Protein AF-A0A7L1MT58-F1 (afdb_monomer)

pLDDT: mean 86.97, std 9.42, range [52.09, 96.38]

Sequence (88 aa):
QIQEFKEAFNMIDQNRDGFIDKEDLHDMLASLGKNPTDEYLDAMMNEAPGPINFTMFLTMFGEKLNGTDPEDVIRNAFACFDEEATGM

Organism: Bombycilla garrulus (NCBI:txid125297)

Structure (mmCIF, N/CA/C/O backbone):
data_AF-A0A7L1MT58-F1
#
_entry.id   AF-A0A7L1MT58-F1
#
loop_
_atom_site.group_PDB
_atom_site.id
_atom_site.type_symbol
_atom_site.label_atom_id
_atom_site.label_alt_id
_atom_site.label_comp_id
_atom_site.label_asym_id
_atom_site.label_entity_id
_atom_site.label_seq_id
_atom_site.pdbx_PDB_ins_code
_atom_site.Cartn_x
_atom_site.Cartn_y
_atom_site.Cartn_z
_atom_site.occupancy
_atom_site.B_iso_or_equiv
_atom_site.auth_seq_id
_atom_site.auth_comp_id
_atom_site.auth_asym_id
_atom_site.auth_atom_id
_atom_site.pdbx_PDB_model_num
ATOM 1 N N . GLN A 1 1 ? 11.328 9.428 -1.697 1.00 69.38 1 GLN A N 1
ATOM 2 C CA . GLN A 1 1 ? 10.885 8.086 -1.271 1.00 69.38 1 GLN A CA 1
ATOM 3 C C . GLN A 1 1 ? 9.919 8.109 -0.089 1.00 69.38 1 GLN A C 1
ATOM 5 O O . GLN A 1 1 ? 8.740 7.935 -0.336 1.00 69.38 1 GLN A O 1
ATOM 10 N N . ILE A 1 2 ? 10.320 8.363 1.172 1.00 78.00 2 ILE A N 1
ATOM 11 C CA . ILE A 1 2 ? 9.365 8.305 2.319 1.00 78.00 2 ILE A CA 1
ATOM 12 C C . ILE A 1 2 ? 8.162 9.248 2.145 1.00 78.00 2 ILE A C 1
ATOM 14 O O . ILE A 1 2 ? 7.038 8.872 2.463 1.00 78.00 2 ILE A O 1
ATOM 18 N N . GLN A 1 3 ? 8.390 10.461 1.634 1.00 85.69 3 GLN A N 1
ATOM 19 C CA . GLN A 1 3 ? 7.312 11.416 1.369 1.00 85.69 3 GLN A CA 1
ATOM 20 C C . GLN A 1 3 ? 6.334 10.906 0.301 1.00 85.69 3 GLN A C 1
ATOM 22 O O . GLN A 1 3 ? 5.133 10.954 0.525 1.00 85.69 3 GLN A O 1
ATOM 27 N N . GLU A 1 4 ? 6.841 10.334 -0.792 1.00 87.56 4 GLU A N 1
ATOM 28 C CA . GLU A 1 4 ? 6.027 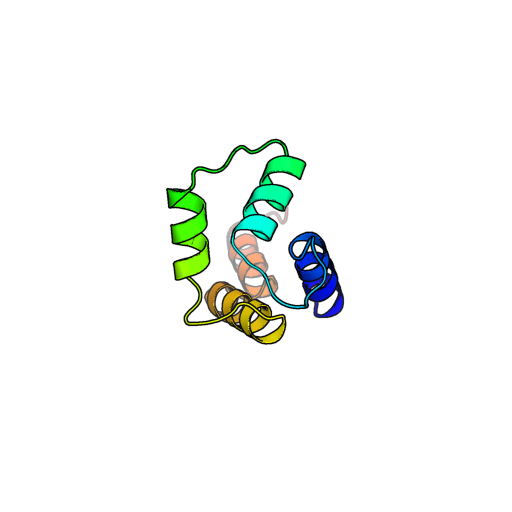9.748 -1.868 1.00 87.56 4 GLU A CA 1
ATOM 29 C C . GLU A 1 4 ? 5.212 8.552 -1.365 1.00 87.56 4 GLU A C 1
ATOM 31 O O . GLU A 1 4 ? 4.028 8.446 -1.663 1.00 87.56 4 GLU A O 1
ATOM 36 N N . PHE A 1 5 ? 5.798 7.689 -0.527 1.00 88.62 5 PHE A N 1
ATOM 37 C CA . PHE A 1 5 ? 5.051 6.597 0.104 1.00 88.62 5 PHE A CA 1
ATOM 38 C C . PHE A 1 5 ? 3.958 7.109 1.033 1.00 88.62 5 PHE A C 1
ATOM 40 O O . PHE A 1 5 ? 2.889 6.515 1.109 1.00 88.62 5 PHE A O 1
ATOM 47 N N . LYS A 1 6 ? 4.213 8.211 1.743 1.00 90.56 6 LYS A N 1
ATOM 48 C CA . LYS A 1 6 ? 3.219 8.826 2.620 1.00 90.56 6 LYS A CA 1
ATOM 49 C C . LYS A 1 6 ? 2.079 9.460 1.829 1.00 90.56 6 LYS A C 1
ATOM 51 O O . LYS A 1 6 ? 0.930 9.356 2.239 1.00 90.56 6 LYS A O 1
ATOM 56 N N . GLU A 1 7 ? 2.379 10.080 0.694 1.00 92.75 7 GLU A N 1
ATOM 57 C CA . GLU A 1 7 ? 1.366 10.595 -0.230 1.00 92.75 7 GLU A CA 1
ATOM 58 C C . GLU A 1 7 ? 0.547 9.463 -0.855 1.00 92.75 7 GLU A C 1
ATOM 60 O O . GLU A 1 7 ? -0.677 9.553 -0.877 1.00 92.75 7 GLU A O 1
ATOM 65 N N . ALA A 1 8 ? 1.195 8.372 -1.275 1.00 91.62 8 ALA A N 1
ATOM 66 C CA . ALA A 1 8 ? 0.515 7.183 -1.781 1.00 91.62 8 ALA A CA 1
ATOM 67 C C . ALA A 1 8 ? -0.392 6.551 -0.717 1.00 91.62 8 ALA A C 1
ATOM 69 O O . ALA A 1 8 ? -1.546 6.255 -1.001 1.00 91.62 8 ALA A O 1
ATOM 70 N N . PHE A 1 9 ? 0.095 6.409 0.519 1.00 93.94 9 PHE A N 1
ATOM 71 C CA . PHE A 1 9 ? -0.705 5.900 1.631 1.00 93.94 9 PHE A CA 1
ATOM 72 C C . PHE A 1 9 ? -1.938 6.775 1.877 1.00 93.94 9 PHE A C 1
ATOM 74 O O . PHE A 1 9 ? -3.047 6.261 1.922 1.00 93.94 9 PHE A O 1
ATOM 81 N N . ASN A 1 10 ? -1.765 8.099 1.931 1.00 93.19 10 ASN A N 1
ATOM 82 C CA . ASN A 1 10 ? -2.869 9.048 2.113 1.00 93.19 10 ASN A CA 1
ATOM 83 C C . ASN A 1 10 ? -3.850 9.094 0.929 1.00 93.19 10 ASN A C 1
ATOM 85 O O . ASN A 1 10 ? -4.951 9.617 1.071 1.00 93.19 10 ASN A O 1
ATOM 89 N N . MET A 1 11 ? -3.431 8.654 -0.259 1.00 92.00 11 MET A N 1
ATOM 90 C CA . MET A 1 11 ? -4.313 8.513 -1.417 1.00 92.00 11 MET A CA 1
ATOM 91 C C . MET A 1 11 ? -5.129 7.221 -1.345 1.00 92.00 11 MET A C 1
ATOM 93 O O . MET A 1 11 ? -6.173 7.145 -1.983 1.00 92.00 11 MET A O 1
ATOM 97 N N . ILE A 1 12 ? -4.666 6.216 -0.603 1.00 94.44 12 ILE A N 1
ATOM 98 C CA . ILE A 1 12 ? -5.392 4.962 -0.410 1.00 94.44 12 ILE A CA 1
ATOM 99 C C . ILE A 1 12 ? -6.337 5.089 0.786 1.00 94.44 12 ILE A C 1
ATOM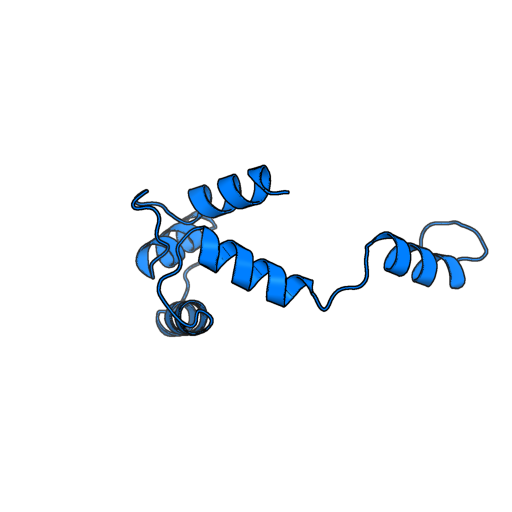 101 O O . ILE A 1 12 ? -7.522 4.871 0.598 1.00 94.44 12 ILE A O 1
ATOM 105 N N . ASP A 1 13 ? -5.832 5.508 1.950 1.00 96.25 13 ASP A N 1
ATOM 106 C CA . ASP A 1 13 ? -6.590 5.756 3.189 1.00 96.25 13 ASP A CA 1
ATOM 107 C C . ASP A 1 13 ? -7.575 6.934 3.003 1.00 96.25 13 ASP A C 1
ATOM 109 O O . ASP A 1 13 ? -7.237 8.108 3.209 1.00 96.25 13 ASP A O 1
ATOM 113 N N . GLN A 1 14 ? -8.789 6.630 2.528 1.00 94.25 14 GLN A N 1
ATOM 114 C CA . GLN A 1 14 ? -9.813 7.622 2.190 1.00 94.25 14 GLN A CA 1
ATOM 115 C C . GLN A 1 14 ? -10.422 8.225 3.452 1.00 94.25 14 GLN A C 1
ATOM 117 O O . GLN A 1 14 ? -10.697 9.432 3.505 1.00 94.25 14 GLN A O 1
ATOM 122 N N . ASN A 1 15 ? -10.639 7.386 4.465 1.00 93.94 15 ASN A N 1
ATOM 123 C CA . ASN A 1 15 ? -11.285 7.776 5.712 1.00 93.94 15 ASN A CA 1
ATOM 124 C C . ASN A 1 15 ? -10.318 8.487 6.694 1.00 93.94 15 ASN A C 1
ATOM 126 O O . ASN A 1 15 ? -10.774 9.206 7.590 1.00 93.94 15 ASN A O 1
ATOM 130 N N . ARG A 1 16 ? -9.003 8.393 6.451 1.00 93.75 16 ARG A N 1
ATOM 131 C CA . ARG A 1 16 ? -7.896 8.998 7.209 1.00 93.75 16 ARG A CA 1
ATOM 132 C C . ARG A 1 16 ? -7.773 8.496 8.641 1.00 93.75 16 ARG A C 1
ATOM 134 O O . ARG A 1 16 ? -7.404 9.273 9.533 1.00 93.75 16 ARG A O 1
ATOM 141 N N . ASP A 1 17 ? -8.078 7.229 8.879 1.00 95.88 17 ASP A N 1
ATOM 142 C CA . ASP A 1 17 ? -7.939 6.609 10.195 1.00 95.88 17 ASP A CA 1
ATOM 143 C C . ASP A 1 17 ? -6.514 6.080 10.472 1.00 95.88 17 ASP A C 1
ATOM 145 O O . ASP A 1 17 ? -6.180 5.743 11.615 1.00 95.88 17 ASP A O 1
ATOM 149 N N . GLY A 1 18 ? -5.635 6.112 9.461 1.00 95.44 18 GLY A N 1
ATOM 150 C CA . GLY A 1 18 ? -4.247 5.664 9.548 1.00 95.44 18 GLY A CA 1
ATOM 151 C C . GLY A 1 18 ? -4.051 4.171 9.275 1.00 95.44 18 GLY A C 1
ATOM 152 O O . GLY A 1 18 ? -2.930 3.665 9.437 1.00 95.44 18 GLY A O 1
ATOM 153 N N . PHE A 1 19 ? -5.106 3.483 8.855 1.00 96.38 19 PHE A N 1
ATOM 154 C CA . PHE A 1 19 ? -5.125 2.109 8.390 1.00 96.38 19 PHE A CA 1
ATOM 155 C C . PHE A 1 19 ? -5.728 2.067 6.984 1.00 96.38 19 PHE A C 1
ATOM 157 O O . PHE A 1 19 ? -6.448 2.960 6.572 1.00 96.38 19 PHE A O 1
ATOM 164 N N . ILE A 1 20 ? -5.364 1.047 6.215 1.00 95.69 20 ILE A N 1
ATOM 165 C CA . ILE A 1 20 ? -5.995 0.759 4.930 1.00 95.69 20 ILE A CA 1
ATOM 166 C C . ILE A 1 20 ? -6.881 -0.454 5.136 1.00 95.69 20 ILE A C 1
ATOM 168 O O . ILE A 1 20 ? -6.390 -1.522 5.532 1.00 95.69 20 ILE A O 1
ATOM 172 N N . ASP A 1 21 ? -8.164 -0.291 4.846 1.00 95.44 21 ASP A N 1
ATOM 173 C CA . ASP A 1 21 ? -9.131 -1.374 4.841 1.00 95.44 21 ASP A CA 1
ATOM 174 C C . ASP A 1 21 ? -9.674 -1.685 3.433 1.00 95.44 21 ASP A C 1
ATOM 176 O O . ASP A 1 21 ? -9.200 -1.197 2.401 1.00 95.44 21 ASP A O 1
ATOM 180 N N . LYS A 1 22 ? -10.645 -2.599 3.383 1.00 95.38 22 LYS A N 1
ATOM 181 C CA . LYS A 1 22 ? -11.252 -3.050 2.130 1.00 95.38 22 LYS A CA 1
ATOM 182 C C . LYS A 1 22 ? -12.056 -1.938 1.447 1.00 95.38 22 LYS A C 1
ATOM 184 O O . LYS A 1 22 ? -12.094 -1.902 0.216 1.00 95.38 22 LYS A O 1
ATOM 189 N N . GLU A 1 23 ? -12.703 -1.071 2.225 1.00 95.44 23 GLU A N 1
ATOM 190 C CA . GLU A 1 23 ? -13.510 0.039 1.713 1.00 95.44 23 GLU A CA 1
ATOM 191 C C . GLU A 1 23 ? -12.601 1.116 1.113 1.00 95.44 23 GLU A C 1
ATOM 193 O O . GLU A 1 23 ? -12.852 1.560 -0.006 1.00 95.44 23 GLU A O 1
ATOM 198 N N . ASP A 1 24 ? -11.476 1.427 1.764 1.00 96.31 24 ASP A N 1
ATOM 199 C CA . ASP A 1 24 ? -10.456 2.340 1.234 1.00 96.31 24 ASP A CA 1
ATOM 200 C C . ASP A 1 24 ? -9.937 1.891 -0.141 1.00 96.31 24 ASP A C 1
ATOM 202 O O . ASP A 1 24 ? -9.870 2.676 -1.092 1.00 96.31 24 ASP A O 1
ATOM 206 N N . LEU A 1 25 ? -9.607 0.600 -0.282 1.00 94.12 25 LEU A N 1
ATOM 207 C CA . LEU A 1 25 ? -9.162 0.029 -1.557 1.00 94.12 25 LEU A CA 1
ATOM 208 C C . LEU A 1 25 ? -10.259 0.061 -2.622 1.00 94.12 25 LEU A C 1
ATOM 210 O O . LEU A 1 25 ? -9.977 0.358 -3.787 1.00 94.12 25 LEU A O 1
ATOM 214 N N . HIS A 1 26 ? -11.496 -0.257 -2.240 1.00 95.06 26 HIS A N 1
ATOM 215 C CA . HIS A 1 26 ? -12.641 -0.187 -3.138 1.00 95.06 26 HIS A CA 1
ATOM 216 C C . HIS A 1 26 ? -12.822 1.236 -3.679 1.00 95.06 26 HIS A C 1
ATOM 218 O O . HIS A 1 26 ? -12.881 1.428 -4.895 1.00 95.06 26 HIS A O 1
ATOM 224 N N . ASP A 1 27 ? -12.854 2.227 -2.792 1.00 94.50 27 ASP A N 1
ATOM 225 C CA . ASP A 1 27 ? -13.111 3.623 -3.133 1.00 94.50 27 ASP A CA 1
ATOM 226 C C . ASP A 1 27 ? -11.958 4.234 -3.932 1.00 94.50 27 ASP A C 1
ATOM 228 O O . ASP A 1 27 ? -12.184 4.926 -4.931 1.00 94.50 27 ASP A O 1
ATOM 232 N N . MET A 1 28 ? -10.716 3.903 -3.573 1.00 94.25 28 MET A N 1
ATOM 233 C CA . MET A 1 28 ? -9.532 4.274 -4.343 1.00 94.25 28 MET A CA 1
ATOM 234 C C . MET A 1 28 ? -9.605 3.717 -5.771 1.00 94.25 28 MET A C 1
ATOM 236 O O . MET A 1 28 ? -9.455 4.470 -6.737 1.00 94.25 28 MET A O 1
ATOM 240 N N . LEU A 1 29 ? -9.906 2.427 -5.945 1.00 93.00 29 LEU A N 1
ATOM 241 C CA . LEU A 1 29 ? -10.014 1.813 -7.272 1.00 93.00 29 LEU A CA 1
ATOM 242 C C . LEU A 1 29 ? -11.207 2.365 -8.069 1.00 93.00 29 LEU A C 1
ATOM 244 O O . LEU A 1 29 ? -11.058 2.648 -9.263 1.00 93.00 29 LEU A O 1
ATOM 248 N N . ALA A 1 30 ? -12.341 2.613 -7.413 1.00 92.38 30 ALA A N 1
ATOM 249 C CA . ALA A 1 30 ? -13.502 3.268 -8.009 1.00 92.38 30 ALA A CA 1
ATOM 250 C C . ALA A 1 30 ? -13.164 4.683 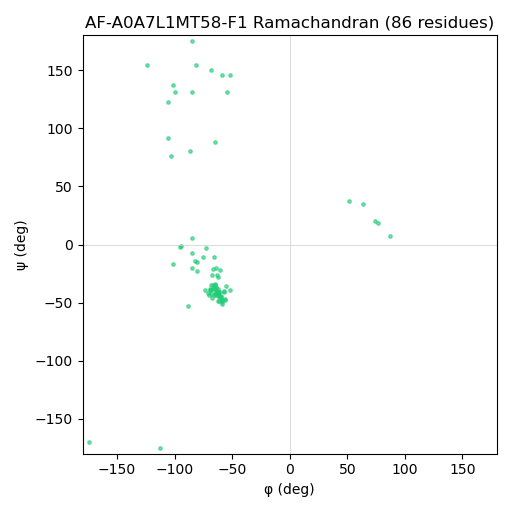-8.504 1.00 92.38 30 ALA A C 1
ATOM 252 O O . ALA A 1 30 ? -13.547 5.052 -9.618 1.00 92.38 30 ALA A O 1
ATOM 253 N N . SER A 1 31 ? -12.375 5.450 -7.742 1.00 90.62 31 SER A N 1
ATOM 254 C CA . SER A 1 31 ? -11.903 6.788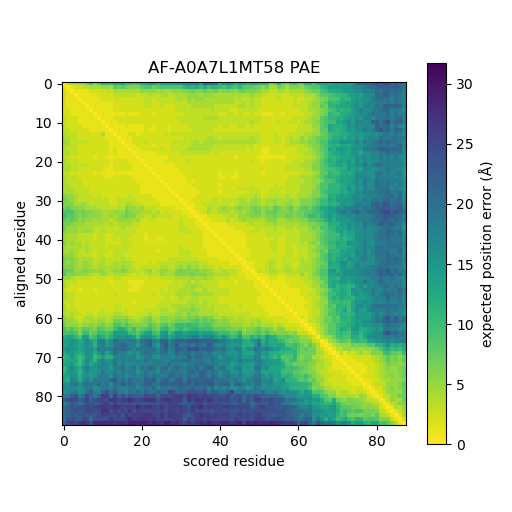 -8.137 1.00 90.62 31 SER A CA 1
ATOM 255 C C . SER A 1 31 ? -11.020 6.767 -9.394 1.00 90.62 31 SER A C 1
ATOM 257 O O . SER A 1 31 ? -11.029 7.714 -10.181 1.00 90.62 31 SER A O 1
ATOM 259 N N . LEU A 1 32 ? -10.319 5.651 -9.635 1.00 90.81 32 LEU A N 1
ATOM 260 C CA . LEU A 1 32 ? -9.526 5.395 -10.842 1.00 90.81 32 LEU A CA 1
ATOM 261 C C . LEU A 1 32 ? -10.361 4.817 -12.001 1.00 90.81 32 LEU A C 1
ATOM 263 O O . LEU A 1 32 ? -9.812 4.444 -13.042 1.00 90.81 32 LEU A O 1
ATOM 267 N N . GLY A 1 33 ? -11.684 4.722 -11.839 1.00 92.7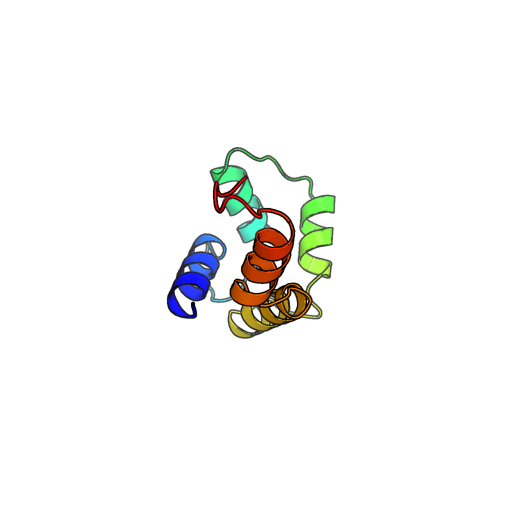5 33 GLY A N 1
ATOM 268 C CA . GLY A 1 33 ? -12.604 4.169 -12.832 1.00 92.75 33 GLY A CA 1
ATOM 269 C C . GLY A 1 33 ? -12.549 2.644 -12.944 1.00 92.75 33 GLY A C 1
ATOM 270 O O . GLY A 1 33 ? -12.939 2.086 -13.974 1.00 92.75 33 GLY A O 1
ATOM 271 N N . LYS A 1 34 ? -12.032 1.955 -11.921 1.00 91.81 34 LYS A N 1
ATOM 272 C CA . LYS A 1 34 ? -12.024 0.493 -11.821 1.00 91.81 34 LYS A CA 1
ATOM 273 C C . LYS A 1 34 ? -13.130 0.045 -10.870 1.00 91.81 34 LYS A C 1
ATOM 275 O O . LYS A 1 34 ? -13.261 0.586 -9.787 1.00 91.81 34 LYS A O 1
ATOM 280 N N . ASN A 1 35 ? -13.860 -1.004 -11.240 1.00 92.00 35 ASN A N 1
ATOM 281 C CA . ASN A 1 35 ? -14.791 -1.678 -10.334 1.00 92.00 35 ASN A CA 1
ATOM 282 C C . ASN A 1 35 ? -14.172 -3.014 -9.905 1.00 92.00 35 ASN A C 1
ATOM 284 O O . ASN A 1 35 ? -14.306 -3.994 -10.647 1.00 92.00 35 ASN A O 1
ATOM 288 N N . PRO A 1 36 ? -13.434 -3.061 -8.783 1.00 92.38 36 PRO A N 1
ATOM 289 C CA . PRO A 1 36 ? -12.864 -4.306 -8.287 1.00 92.38 36 PRO A CA 1
ATOM 290 C C . PRO A 1 36 ? -13.961 -5.256 -7.793 1.00 92.38 36 PRO A C 1
ATOM 292 O O . PRO A 1 36 ? -15.017 -4.825 -7.333 1.00 92.38 36 PRO A O 1
ATOM 295 N N . THR A 1 37 ? -13.715 -6.561 -7.888 1.00 94.69 37 THR A N 1
ATOM 296 C CA . THR A 1 37 ? -14.576 -7.563 -7.252 1.00 94.69 37 THR A CA 1
ATOM 297 C C . THR A 1 37 ? -14.212 -7.711 -5.781 1.00 94.69 37 THR A C 1
ATOM 299 O O . THR A 1 37 ? -13.068 -7.487 -5.387 1.00 94.69 37 THR A O 1
ATOM 302 N N . ASP A 1 38 ? -15.176 -8.150 -4.979 1.00 94.25 38 ASP A N 1
ATOM 303 C CA . ASP A 1 38 ? -14.974 -8.401 -3.551 1.00 94.25 38 ASP A CA 1
ATOM 304 C C . ASP A 1 38 ? -13.834 -9.408 -3.299 1.00 94.25 38 ASP A C 1
ATOM 306 O O . ASP A 1 38 ? -12.976 -9.176 -2.452 1.00 94.25 38 ASP A O 1
ATOM 310 N N . GLU A 1 39 ? -13.758 -10.454 -4.132 1.00 95.69 39 GLU A N 1
ATOM 311 C CA . GLU A 1 39 ? -12.693 -11.469 -4.114 1.00 95.69 39 GLU A CA 1
ATOM 312 C C . GLU A 1 39 ? -11.304 -10.885 -4.406 1.00 95.69 39 GLU A C 1
ATOM 314 O O . GLU A 1 39 ? -10.315 -11.304 -3.808 1.00 95.69 39 GLU A O 1
ATOM 319 N N . TYR A 1 40 ? -11.212 -9.922 -5.330 1.00 93.38 40 TYR A N 1
ATOM 320 C CA . TYR A 1 40 ? -9.948 -9.261 -5.651 1.00 93.38 40 TYR A CA 1
ATOM 321 C C . TYR A 1 40 ? -9.474 -8.393 -4.483 1.00 93.38 40 TYR A C 1
ATOM 323 O O . TYR A 1 40 ? -8.299 -8.432 -4.123 1.00 93.38 40 TYR A O 1
ATOM 331 N N . LEU A 1 41 ? -10.393 -7.655 -3.855 1.00 94.19 41 LEU A N 1
ATOM 332 C CA . LEU A 1 41 ? -10.086 -6.853 -2.674 1.00 94.19 41 LEU A CA 1
ATOM 333 C C . LEU A 1 41 ? -9.670 -7.734 -1.490 1.00 94.19 41 LEU A C 1
ATOM 335 O O . LEU A 1 41 ? -8.685 -7.431 -0.824 1.00 94.19 41 LEU A O 1
ATOM 339 N N . ASP A 1 42 ? -10.356 -8.858 -1.264 1.00 94.44 42 ASP A N 1
ATOM 340 C CA . ASP A 1 42 ? -9.960 -9.820 -0.231 1.00 94.44 42 ASP A CA 1
ATOM 341 C C . ASP A 1 42 ? -8.581 -10.412 -0.508 1.00 94.44 42 ASP A C 1
ATOM 343 O O . ASP A 1 42 ? -7.781 -10.563 0.413 1.00 94.44 42 ASP A O 1
ATOM 347 N N . ALA A 1 43 ? -8.271 -10.735 -1.765 1.00 94.12 43 ALA A N 1
ATOM 348 C CA . ALA A 1 43 ? -6.942 -11.206 -2.132 1.00 94.12 43 ALA A CA 1
ATOM 349 C C . ALA A 1 43 ? -5.867 -10.162 -1.788 1.00 94.12 43 ALA A C 1
ATOM 351 O O . ALA A 1 43 ? -4.872 -10.525 -1.166 1.00 94.12 43 ALA A O 1
ATOM 352 N N . MET A 1 44 ? -6.101 -8.880 -2.101 1.00 91.25 44 MET A N 1
ATOM 353 C CA . MET A 1 44 ? -5.184 -7.788 -1.748 1.00 91.25 44 MET A CA 1
ATOM 354 C C . MET A 1 44 ? -5.011 -7.640 -0.232 1.00 91.25 44 MET A C 1
ATOM 356 O O . MET A 1 44 ? -3.887 -7.513 0.247 1.00 91.25 44 MET A O 1
ATOM 360 N N . MET A 1 45 ? -6.103 -7.694 0.535 1.00 93.06 45 MET A N 1
ATOM 361 C CA . MET A 1 45 ? -6.041 -7.597 1.998 1.00 93.06 45 MET A CA 1
ATOM 362 C C . MET A 1 45 ? -5.299 -8.782 2.627 1.00 93.06 45 MET A C 1
ATOM 364 O O . MET A 1 45 ? -4.581 -8.605 3.607 1.00 93.06 45 MET A O 1
ATOM 368 N N . ASN A 1 46 ? -5.425 -9.976 2.043 1.00 93.12 46 ASN A N 1
ATOM 369 C CA . ASN A 1 46 ? -4.745 -11.186 2.508 1.00 93.12 46 ASN A CA 1
ATOM 370 C C . ASN A 1 46 ? -3.247 -11.234 2.161 1.00 93.12 46 ASN A C 1
ATOM 372 O O . ASN A 1 46 ? -2.542 -12.099 2.682 1.00 93.12 46 ASN A O 1
ATOM 376 N N . GLU A 1 47 ? -2.736 -10.334 1.312 1.00 89.06 47 GLU A N 1
ATOM 377 C CA . GLU A 1 47 ? -1.284 -10.187 1.128 1.00 89.06 47 GLU A CA 1
ATOM 378 C C . GLU A 1 47 ? -0.612 -9.641 2.395 1.00 89.06 47 GLU A C 1
ATOM 380 O O . GLU A 1 47 ? 0.558 -9.929 2.649 1.00 89.06 47 GLU A O 1
ATOM 385 N N . ALA A 1 48 ? -1.356 -8.899 3.220 1.00 89.38 48 ALA A N 1
ATOM 386 C CA . ALA A 1 48 ? -0.855 -8.382 4.478 1.00 89.38 48 ALA A CA 1
ATOM 387 C C . ALA A 1 48 ? -0.990 -9.418 5.607 1.00 89.38 48 ALA A C 1
ATOM 389 O O . ALA A 1 48 ? -2.080 -9.935 5.856 1.00 89.38 48 ALA A O 1
ATOM 390 N N . PRO A 1 49 ? 0.071 -9.668 6.395 1.00 87.88 49 PRO A N 1
ATOM 391 C CA . PRO A 1 49 ? 0.004 -10.575 7.543 1.00 87.88 49 PRO A CA 1
ATOM 392 C C . PRO A 1 49 ? -0.786 -9.998 8.735 1.00 87.88 49 PRO A C 1
ATOM 394 O O . PRO A 1 49 ? -0.934 -10.662 9.762 1.00 87.88 49 PRO A O 1
ATOM 397 N N . GLY A 1 50 ? -1.260 -8.755 8.642 1.00 90.75 50 GLY A N 1
ATOM 398 C CA . GLY A 1 50 ? -2.004 -8.062 9.688 1.00 90.75 50 GLY A CA 1
ATOM 399 C C . GLY A 1 50 ? -2.516 -6.695 9.220 1.00 90.75 50 GLY A C 1
ATOM 400 O O . GLY A 1 50 ? -2.422 -6.386 8.033 1.00 90.75 50 GLY A O 1
ATOM 401 N N . PRO A 1 51 ? -3.038 -5.861 10.140 1.00 93.12 51 PRO A N 1
ATOM 402 C CA . PRO A 1 51 ? -3.588 -4.549 9.804 1.00 93.12 51 PRO A CA 1
ATOM 403 C C . PRO A 1 51 ? -2.594 -3.665 9.042 1.00 93.12 51 PRO A C 1
ATOM 405 O O . PRO A 1 51 ? -1.443 -3.498 9.461 1.00 93.12 51 PRO A O 1
ATOM 408 N N . ILE A 1 52 ? -3.050 -3.071 7.939 1.00 95.12 52 ILE A N 1
ATOM 409 C CA . ILE A 1 52 ? -2.206 -2.289 7.034 1.00 95.12 52 ILE A CA 1
ATOM 410 C C . ILE A 1 52 ? -2.138 -0.842 7.526 1.00 95.12 52 ILE A C 1
ATOM 412 O O . ILE A 1 52 ? -2.833 0.035 7.035 1.00 95.12 52 ILE A O 1
ATOM 416 N N . ASN A 1 53 ? -1.289 -0.580 8.516 1.00 94.75 53 ASN A N 1
ATOM 417 C CA . ASN A 1 53 ? -0.888 0.789 8.850 1.00 94.75 53 ASN A CA 1
ATOM 418 C C . ASN A 1 53 ? 0.288 1.248 7.969 1.00 94.75 53 ASN A C 1
ATOM 420 O O . ASN A 1 53 ? 0.873 0.459 7.223 1.00 94.75 53 ASN A O 1
ATOM 424 N N . PHE A 1 54 ? 0.692 2.515 8.093 1.00 93.25 54 PHE A N 1
ATOM 425 C CA . PHE A 1 54 ? 1.785 3.065 7.283 1.00 93.25 54 PHE A CA 1
ATOM 426 C C . PHE A 1 54 ? 3.100 2.269 7.389 1.00 93.25 54 PHE A C 1
ATOM 428 O O . PHE A 1 54 ? 3.820 2.114 6.404 1.00 93.25 54 PHE A O 1
ATOM 435 N N . THR A 1 55 ? 3.420 1.726 8.567 1.00 92.94 55 THR A N 1
ATOM 436 C CA . THR A 1 55 ? 4.620 0.899 8.750 1.00 92.94 55 THR A CA 1
ATOM 437 C C . THR A 1 55 ? 4.51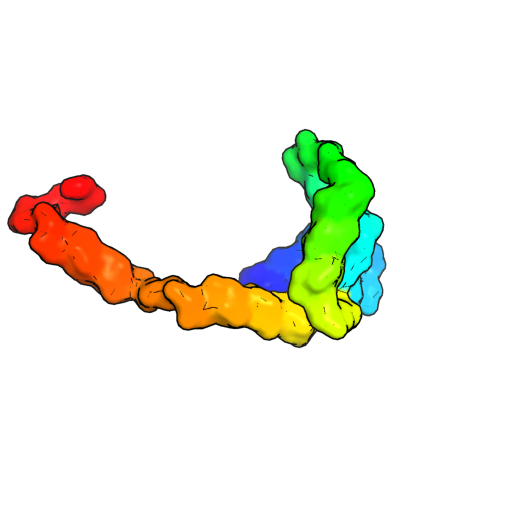0 -0.424 7.997 1.00 92.94 55 THR A C 1
ATOM 439 O O . THR A 1 55 ? 5.444 -0.779 7.284 1.00 92.94 55 THR A O 1
ATOM 442 N N . MET A 1 56 ? 3.374 -1.119 8.101 1.00 92.56 56 MET A N 1
ATOM 443 C CA . MET A 1 56 ? 3.124 -2.365 7.370 1.00 92.56 56 MET A CA 1
ATOM 444 C C . MET A 1 56 ? 3.145 -2.141 5.854 1.00 92.56 56 MET A C 1
ATOM 446 O O . MET A 1 56 ? 3.753 -2.919 5.126 1.00 92.56 56 MET A O 1
ATOM 450 N N . PHE A 1 57 ? 2.552 -1.042 5.383 1.00 91.62 57 PHE A N 1
ATOM 451 C CA . PHE A 1 57 ? 2.588 -0.643 3.977 1.00 91.62 57 PHE A CA 1
ATOM 452 C C . PHE A 1 57 ? 4.028 -0.512 3.459 1.00 91.62 57 PHE A C 1
ATOM 454 O O . PHE A 1 57 ? 4.370 -1.089 2.428 1.00 91.62 57 PHE A O 1
ATOM 461 N N . LEU A 1 58 ? 4.904 0.173 4.205 1.00 90.44 58 LEU A N 1
ATOM 462 C CA . LEU A 1 58 ? 6.323 0.277 3.853 1.00 90.44 58 LEU A CA 1
ATOM 463 C C . LEU A 1 58 ? 7.037 -1.077 3.876 1.00 90.44 58 LEU A C 1
ATOM 465 O O . LEU A 1 58 ? 7.877 -1.320 3.014 1.00 90.44 58 LEU A O 1
ATOM 469 N N . THR A 1 59 ? 6.719 -1.952 4.833 1.00 89.38 59 THR A N 1
ATOM 470 C CA . THR A 1 59 ? 7.285 -3.306 4.887 1.00 89.38 59 THR A CA 1
ATOM 471 C C . THR A 1 59 ? 6.896 -4.111 3.651 1.00 89.38 59 THR A C 1
ATOM 473 O O . THR A 1 59 ? 7.783 -4.643 2.991 1.00 89.38 59 THR A O 1
ATOM 476 N N . MET A 1 60 ? 5.614 -4.127 3.276 1.00 87.50 60 MET A N 1
ATOM 477 C CA . MET A 1 60 ? 5.144 -4.851 2.090 1.00 87.50 60 MET A CA 1
ATOM 478 C C . MET A 1 60 ? 5.764 -4.311 0.796 1.00 87.50 60 MET A C 1
ATOM 480 O O . MET A 1 60 ? 6.218 -5.085 -0.049 1.00 87.50 60 MET A O 1
ATOM 484 N N . PHE A 1 61 ? 5.855 -2.985 0.650 1.00 84.19 61 PHE A N 1
ATOM 485 C CA . PHE A 1 61 ? 6.548 -2.371 -0.486 1.00 84.19 61 PHE A CA 1
ATOM 486 C C . PHE A 1 61 ? 8.040 -2.705 -0.494 1.00 84.19 61 PHE A C 1
ATOM 488 O O . PHE A 1 61 ? 8.592 -3.034 -1.541 1.00 84.19 61 PHE A O 1
ATOM 495 N N . GLY A 1 62 ? 8.688 -2.654 0.670 1.00 83.50 62 GLY A N 1
ATOM 496 C CA . GLY A 1 62 ? 10.090 -3.012 0.834 1.00 83.50 62 GLY A CA 1
ATOM 497 C C . GLY A 1 62 ? 10.360 -4.453 0.420 1.00 83.50 62 GLY A C 1
ATOM 498 O O . GLY A 1 62 ? 11.266 -4.685 -0.367 1.00 83.50 62 GLY A O 1
ATOM 499 N N . GLU A 1 63 ? 9.551 -5.409 0.874 1.00 82.62 63 GLU A N 1
ATOM 500 C CA . GLU A 1 63 ? 9.678 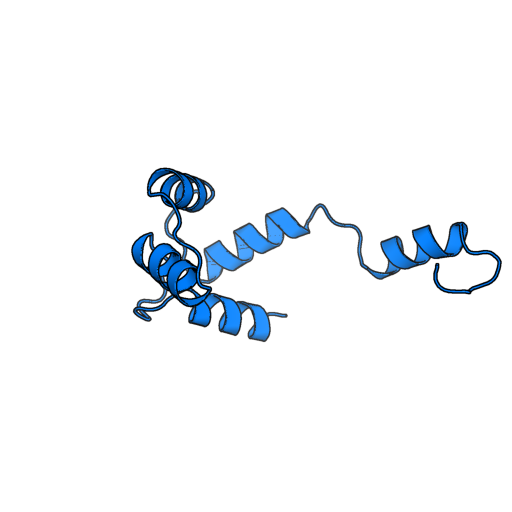-6.826 0.516 1.00 82.62 63 GLU A CA 1
ATOM 501 C C . GLU A 1 63 ? 9.477 -7.073 -0.982 1.00 82.62 63 GLU A C 1
ATOM 503 O O . GLU A 1 63 ? 10.240 -7.832 -1.582 1.00 82.62 63 GLU A O 1
ATOM 508 N N . LYS A 1 64 ? 8.510 -6.393 -1.613 1.00 73.56 64 LYS A N 1
ATOM 509 C CA . LYS A 1 64 ? 8.277 -6.509 -3.061 1.00 73.56 64 LYS A CA 1
ATOM 510 C C . LYS A 1 64 ? 9.418 -5.905 -3.890 1.00 73.56 64 LYS A C 1
ATOM 512 O O . LYS A 1 64 ? 9.741 -6.434 -4.950 1.00 73.56 64 LYS A O 1
ATOM 517 N N . LEU A 1 65 ? 10.033 -4.821 -3.409 1.00 69.50 65 LEU A N 1
ATOM 518 C CA . LEU A 1 65 ? 11.149 -4.129 -4.068 1.00 69.50 65 LEU A CA 1
ATOM 519 C C . LEU A 1 65 ? 12.519 -4.753 -3.759 1.00 69.50 65 LEU A C 1
ATOM 521 O O . LEU A 1 65 ? 13.458 -4.571 -4.526 1.00 69.50 65 LEU A O 1
ATOM 525 N N . ASN A 1 66 ? 12.654 -5.533 -2.681 1.00 65.25 66 ASN A N 1
ATOM 526 C CA . ASN A 1 66 ? 13.924 -6.169 -2.300 1.00 65.25 66 ASN A CA 1
ATOM 527 C C . ASN A 1 66 ? 14.403 -7.228 -3.316 1.00 65.25 66 ASN A C 1
ATOM 529 O O . ASN A 1 66 ? 15.525 -7.715 -3.222 1.00 65.25 66 ASN A O 1
ATOM 533 N N . GLY A 1 67 ? 13.554 -7.605 -4.277 1.00 60.34 67 GLY A N 1
ATOM 534 C CA . GLY A 1 67 ? 13.893 -8.508 -5.378 1.00 60.34 67 GLY A CA 1
ATOM 535 C C . GLY A 1 67 ? 14.308 -7.817 -6.679 1.00 60.34 67 GLY A C 1
ATOM 536 O O . GLY A 1 67 ? 14.604 -8.516 -7.644 1.00 60.34 67 GLY A O 1
ATOM 537 N N . THR A 1 68 ? 14.297 -6.481 -6.746 1.00 66.50 68 THR A N 1
ATOM 538 C CA . THR A 1 68 ? 14.684 -5.742 -7.957 1.00 66.50 68 THR A CA 1
ATOM 539 C C . THR A 1 68 ? 16.111 -5.231 -7.836 1.00 66.50 68 THR A C 1
ATOM 541 O O . THR A 1 68 ? 16.459 -4.612 -6.830 1.00 66.50 68 THR A O 1
ATOM 544 N N . ASP A 1 69 ? 16.926 -5.462 -8.865 1.00 73.88 69 ASP A N 1
ATOM 545 C CA . ASP A 1 69 ? 18.263 -4.881 -8.942 1.00 73.88 69 ASP A CA 1
ATOM 546 C C . ASP A 1 69 ? 18.187 -3.343 -8.898 1.00 73.88 69 ASP A C 1
ATOM 548 O O . ASP A 1 69 ? 17.237 -2.756 -9.429 1.00 73.88 69 ASP A O 1
ATOM 552 N N . PRO A 1 70 ? 19.173 -2.661 -8.286 1.00 76.12 70 PRO A N 1
ATOM 553 C CA . PRO A 1 70 ? 19.246 -1.208 -8.328 1.00 76.12 70 PRO A CA 1
ATOM 554 C C . PRO A 1 70 ? 19.165 -0.695 -9.766 1.00 76.12 70 PRO A C 1
ATOM 556 O O . PRO A 1 70 ? 19.713 -1.310 -10.683 1.00 76.12 70 PRO A O 1
ATOM 559 N N . GLU A 1 71 ? 18.538 0.464 -9.958 1.00 77.75 71 GLU A N 1
ATOM 560 C CA . GLU A 1 71 ? 18.330 1.038 -11.290 1.00 77.75 71 GLU A CA 1
ATOM 561 C C . GLU A 1 71 ? 19.634 1.127 -12.102 1.00 77.75 71 GLU A C 1
ATOM 563 O O . GLU A 1 71 ? 19.645 0.804 -13.286 1.00 77.75 71 GLU A O 1
ATOM 568 N N . ASP A 1 72 ? 20.755 1.473 -11.465 1.00 78.75 72 ASP A N 1
ATOM 569 C CA . ASP A 1 72 ? 22.065 1.544 -12.122 1.00 78.75 72 ASP A CA 1
ATOM 570 C C . ASP A 1 72 ? 22.571 0.182 -12.618 1.00 78.75 72 ASP A C 1
ATOM 572 O O . ASP A 1 72 ? 23.224 0.108 -13.657 1.00 78.75 72 ASP A O 1
ATOM 576 N N . VAL A 1 73 ? 22.262 -0.909 -11.911 1.00 80.88 73 VAL A N 1
ATOM 577 C CA . VAL A 1 73 ? 22.620 -2.272 -12.336 1.00 80.88 73 VAL A CA 1
ATOM 578 C C . VAL A 1 73 ? 21.791 -2.664 -13.552 1.00 80.88 73 VAL A C 1
ATOM 580 O O . VAL A 1 73 ? 22.344 -3.173 -14.524 1.00 80.88 73 VAL A O 1
ATOM 583 N N . ILE A 1 74 ? 20.492 -2.356 -13.533 1.00 81.56 74 ILE A N 1
ATOM 584 C CA . ILE A 1 74 ? 19.591 -2.586 -14.666 1.00 81.56 74 ILE A CA 1
ATOM 585 C C . ILE A 1 74 ? 20.054 -1.768 -15.880 1.00 81.56 74 ILE A C 1
ATOM 587 O O . ILE A 1 74 ? 20.219 -2.319 -16.966 1.00 81.56 74 ILE A O 1
ATOM 591 N N . ARG A 1 75 ? 20.346 -0.472 -15.704 1.00 80.31 75 ARG A N 1
ATOM 592 C CA . ARG A 1 75 ? 20.861 0.401 -16.774 1.00 80.31 75 ARG A CA 1
ATOM 593 C C . ARG A 1 75 ? 22.190 -0.099 -17.335 1.00 80.31 75 ARG A C 1
ATOM 595 O O . ARG A 1 75 ? 22.347 -0.138 -18.550 1.00 80.31 75 ARG A O 1
ATOM 602 N N . ASN A 1 76 ? 23.123 -0.517 -16.480 1.00 80.25 76 ASN A N 1
ATOM 603 C CA . ASN A 1 76 ? 24.402 -1.071 -16.925 1.00 80.25 76 ASN A CA 1
ATOM 604 C C . ASN A 1 76 ? 24.226 -2.397 -17.673 1.00 80.25 76 ASN A C 1
ATOM 606 O O . ASN A 1 76 ? 24.916 -2.629 -18.662 1.00 80.25 76 ASN A O 1
ATOM 610 N N . ALA A 1 77 ? 23.292 -3.250 -17.243 1.00 83.88 77 ALA A N 1
ATOM 611 C CA . ALA A 1 77 ? 22.977 -4.487 -17.946 1.00 83.88 77 ALA A CA 1
ATOM 612 C C . ALA A 1 77 ? 22.441 -4.214 -19.360 1.00 83.88 77 ALA A C 1
ATOM 614 O O . ALA A 1 77 ? 22.863 -4.888 -20.295 1.00 83.88 77 ALA A O 1
ATOM 615 N N . PHE A 1 78 ? 21.582 -3.204 -19.540 1.00 80.38 78 PHE A N 1
ATOM 616 C CA . PHE A 1 78 ? 21.132 -2.778 -20.871 1.00 80.38 78 PHE A CA 1
ATOM 617 C C . PHE A 1 78 ? 22.256 -2.131 -21.694 1.00 80.38 78 PHE A C 1
ATOM 619 O O . PHE A 1 78 ? 22.394 -2.439 -22.875 1.00 80.38 78 PHE A O 1
ATOM 626 N N . ALA A 1 79 ? 23.121 -1.325 -21.072 1.00 80.38 79 ALA A N 1
ATOM 627 C CA . ALA A 1 79 ? 24.271 -0.714 -21.743 1.00 80.38 79 ALA A CA 1
ATOM 628 C C . ALA A 1 79 ? 25.290 -1.746 -22.265 1.00 80.38 79 ALA A C 1
ATOM 630 O O . ALA A 1 79 ? 25.975 -1.486 -23.248 1.00 80.38 79 ALA A O 1
ATOM 631 N N . CYS A 1 80 ? 25.378 -2.937 -21.659 1.00 79.06 80 CYS A N 1
ATOM 632 C CA . CYS A 1 80 ? 26.190 -4.036 -22.192 1.00 79.06 80 CYS A CA 1
ATOM 633 C C . CYS A 1 80 ? 25.713 -4.556 -23.561 1.00 79.06 80 CYS A C 1
ATOM 635 O O . CYS A 1 80 ? 26.502 -5.206 -24.246 1.00 79.06 80 CYS A O 1
ATOM 637 N N . PHE A 1 81 ? 24.458 -4.314 -23.949 1.00 76.75 81 PHE A N 1
ATOM 638 C CA . PHE A 1 81 ? 23.900 -4.737 -25.241 1.00 76.75 81 PHE A CA 1
ATOM 639 C C . PHE A 1 81 ? 23.826 -3.606 -26.275 1.00 76.75 81 PHE A C 1
ATOM 641 O O . PHE A 1 81 ? 23.710 -3.887 -27.465 1.00 76.75 81 PHE A O 1
ATOM 648 N N . ASP A 1 82 ? 23.923 -2.351 -25.838 1.00 80.44 82 ASP A N 1
ATOM 649 C CA . ASP A 1 82 ? 23.843 -1.158 -26.682 1.00 80.44 82 ASP A CA 1
ATOM 650 C C . ASP A 1 82 ? 25.245 -0.569 -26.908 1.00 80.44 82 ASP A C 1
ATOM 652 O O . ASP A 1 82 ? 25.643 0.426 -26.298 1.00 80.44 82 ASP A O 1
ATOM 656 N N . GLU A 1 83 ? 26.021 -1.212 -27.789 1.00 74.31 83 GLU A N 1
ATOM 657 C CA . GLU A 1 83 ? 27.379 -0.768 -28.155 1.00 74.31 83 GLU A CA 1
ATOM 658 C C . GLU A 1 83 ? 27.400 0.638 -28.787 1.00 74.31 83 GLU A C 1
ATOM 660 O O . GLU A 1 83 ? 28.431 1.313 -28.761 1.00 74.31 83 GLU A O 1
ATOM 665 N N . GLU A 1 84 ? 26.269 1.095 -29.335 1.00 80.19 84 GLU A N 1
ATOM 666 C CA . GLU A 1 84 ? 26.135 2.396 -29.998 1.00 80.19 84 GLU A CA 1
ATOM 667 C C . GLU A 1 84 ? 25.619 3.512 -29.067 1.00 80.19 84 GLU A C 1
ATOM 669 O O . GLU A 1 84 ? 25.542 4.667 -29.491 1.00 80.19 84 GLU A O 1
ATOM 674 N N . ALA A 1 85 ? 25.320 3.205 -27.795 1.00 72.62 85 ALA A N 1
ATOM 675 C CA . ALA A 1 85 ? 24.767 4.138 -26.804 1.00 72.62 85 ALA A CA 1
ATOM 676 C C . ALA A 1 85 ? 23.520 4.895 -27.309 1.00 72.62 85 ALA A C 1
ATOM 678 O O . ALA A 1 85 ? 23.337 6.090 -27.051 1.00 72.62 85 ALA A O 1
ATOM 679 N N . THR A 1 86 ? 22.674 4.201 -28.065 1.00 79.38 86 THR A N 1
ATOM 680 C CA . THR A 1 86 ? 21.452 4.749 -28.664 1.00 79.38 86 THR A CA 1
ATOM 681 C C . THR A 1 86 ? 20.266 4.772 -27.698 1.00 79.38 86 THR A C 1
ATOM 683 O O . THR A 1 86 ? 19.291 5.488 -27.938 1.00 79.38 86 THR A O 1
ATOM 686 N N . GLY A 1 87 ? 20.364 4.054 -26.577 1.00 67.75 87 GLY A N 1
ATOM 687 C CA . GLY A 1 87 ? 19.329 3.928 -25.559 1.00 67.75 87 GLY A CA 1
ATOM 688 C C . GLY A 1 87 ? 18.182 2.988 -25.942 1.00 67.75 87 GLY A C 1
ATOM 689 O O . GLY A 1 87 ? 17.109 3.111 -25.344 1.00 67.75 87 GLY A O 1
ATOM 690 N N . MET A 1 88 ? 18.371 2.094 -26.925 1.00 52.09 88 MET A N 1
ATOM 691 C CA . MET A 1 88 ? 17.372 1.115 -27.387 1.00 52.09 88 MET A CA 1
ATOM 692 C C . MET A 1 88 ? 17.955 -0.274 -27.621 1.00 52.09 88 MET A C 1
ATOM 694 O O . MET A 1 88 ?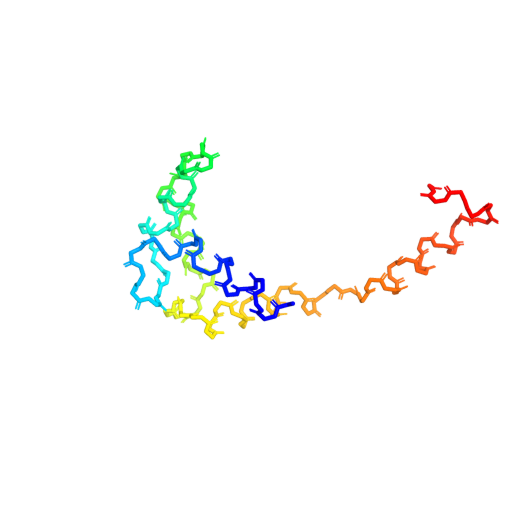 19.030 -0.367 -28.245 1.00 52.09 88 MET A O 1
#

Foldseek 3Di:
DLVVLVVVQPLQCVVPPQWHDLVSNQVSCVVVVHHDDPVRSVVVVVLQPDIGGSVSSVVSVCVVCVPDDPPVVVVVVVVVVCPPPPSD

Nearest PDB structures (foldseek):
  3j04-assembly1_E  TM=9.026E-01  e=4.001E-11  Gallus gallus
  1dfk-assembly1_Y  TM=8.670E-01  e=8.822E-08  Argopecten irradians
  1qvi-assembly1_Y  TM=8.177E-01  e=9.397E-08  Argopecten irradians
  3jvt-assembly1_B  TM=9.145E-01  e=4.847E-07  Argopecten irradians
  1s5g-assembly1_Y  TM=8.279E-01  e=1.881E-07  Argopecten irradians

Radius of gyration: 17.61 Å; Cα contacts (8 Å, |Δi|>4): 54; chains: 1; bounding box: 42×23×40 Å

InterPro domains:
  IPR002048 EF-hand domain [PF13499] (4-47)
  IPR002048 EF-hand domain [PS50222] (1-35)
  IPR002048 EF-hand domain [SM00054] (4-32)
  IPR002048 EF-hand domain [cd00051] (4-48)
  IPR011992 EF-hand domain pair [SSF47473] (1-87)
  IPR018247 EF-Hand 1, calcium-binding site [PS00018] (13-25)
  IPR050403 Myosin regulatory light chain [PTHR23049] (1-87)

Secondary structure (DSSP, 8-state):
-HHHHHHHHHHH-SS-SSEE-HHHHHHHHHHTT----HHHHHHHHHTSSS-EEHHHHHHHHHHHHTTSPPHHHHHHHHHTT-TT----

Mean predicted aligned error: 8.7 Å

Solvent-accessible surface area (backbone atoms only — not comparable to full-atom values): 5321 Å² total; per-residue (Å²): 105,74,66,57,53,50,51,52,47,59,61,36,24,71,85,67,82,63,47,53,53,66,64,23,53,50,53,40,37,43,76,72,75,37,84,80,51,73,69,58,48,50,52,59,57,64,72,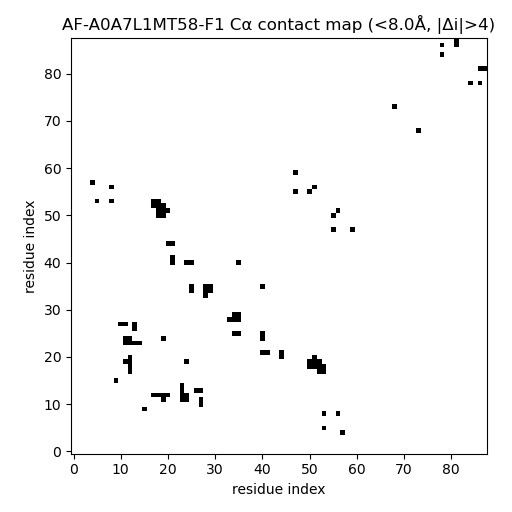44,97,58,81,39,28,70,68,49,49,51,49,55,52,47,62,66,49,72,77,56,74,56,68,68,57,51,51,50,60,52,49,74,75,30,88,79,73,77,87,116